Protein AF-A0A9D6CFL2-F1 (afdb_monomer)

Sequence (160 aa):
MKFTIYQASRQGGRKNNQDRVAYSYSREALLMVVADGMGGHMHGEIAAQIAVQTLTDQFQKMAKPRLDDPMAFLADTTTQAHYAINDYAVDQDLLEIPHTTCVAAVVQDNMAYWAHVGDSRLYLFSDGSLIARTEDHTAVAQLVREGIISEEDAGHHPER

Structure (mmCIF, N/CA/C/O backbone):
data_AF-A0A9D6CFL2-F1
#
_entry.id   AF-A0A9D6CFL2-F1
#
loop_
_atom_site.group_PDB
_atom_site.id
_atom_site.type_symbol
_atom_site.label_atom_id
_atom_site.label_alt_id
_atom_site.label_comp_id
_atom_site.label_asym_id
_atom_site.label_entity_id
_atom_site.label_seq_id
_atom_site.pdbx_PDB_ins_code
_atom_site.Cartn_x
_atom_site.Cartn_y
_atom_site.Cartn_z
_atom_site.occupancy
_atom_site.B_iso_or_equiv
_atom_site.auth_seq_id
_atom_site.auth_comp_id
_atom_site.auth_asym_id
_atom_site.auth_atom_id
_atom_site.pdbx_PDB_model_num
ATOM 1 N N . MET A 1 1 ? -10.877 -3.562 19.060 1.00 84.25 1 MET A N 1
ATOM 2 C CA . MET A 1 1 ? -11.306 -4.296 17.845 1.00 84.25 1 MET A CA 1
ATOM 3 C C . MET A 1 1 ? -10.941 -5.779 17.981 1.00 84.25 1 MET A C 1
ATOM 5 O O . MET A 1 1 ? -9.986 -6.063 18.693 1.00 84.25 1 MET A O 1
ATOM 9 N N . LYS A 1 2 ? -11.681 -6.720 17.372 1.00 89.50 2 LYS A N 1
ATOM 10 C CA . LYS A 1 2 ? -11.300 -8.148 17.300 1.00 89.50 2 LYS A CA 1
ATOM 11 C C . LYS A 1 2 ? -11.150 -8.541 15.834 1.00 89.50 2 LYS A C 1
ATOM 13 O O . LYS A 1 2 ? -12.077 -8.319 15.066 1.00 89.50 2 LYS A O 1
ATOM 18 N N . PHE A 1 3 ? -10.013 -9.116 15.470 1.00 93.00 3 PHE A N 1
ATOM 19 C CA . PHE A 1 3 ? -9.726 -9.562 14.110 1.00 93.00 3 PHE A CA 1
ATOM 20 C C . PHE A 1 3 ? -8.748 -10.738 14.136 1.00 93.00 3 PHE A C 1
ATOM 22 O O . PHE A 1 3 ? -8.103 -11.014 15.149 1.00 93.00 3 PHE A O 1
ATOM 29 N N . THR A 1 4 ? -8.622 -11.415 13.002 1.00 95.81 4 THR A N 1
ATOM 30 C CA . THR A 1 4 ? -7.569 -12.397 12.738 1.00 95.81 4 THR A CA 1
ATOM 31 C C . THR A 1 4 ? -6.933 -12.036 11.408 1.00 95.81 4 THR A C 1
ATOM 33 O O . THR A 1 4 ? -7.644 -11.720 10.458 1.00 95.81 4 THR A O 1
ATOM 36 N N . ILE A 1 5 ? -5.604 -12.046 11.357 1.00 95.69 5 ILE A N 1
ATOM 37 C CA . ILE A 1 5 ? -4.837 -11.686 10.165 1.00 95.69 5 ILE A CA 1
ATOM 38 C C . ILE A 1 5 ? -4.041 -12.904 9.729 1.00 95.69 5 ILE A C 1
ATOM 40 O O . ILE A 1 5 ? -3.413 -13.577 10.548 1.00 95.69 5 ILE A O 1
ATOM 44 N N . TYR A 1 6 ? -4.051 -13.145 8.426 1.00 96.12 6 TYR A N 1
ATOM 45 C CA . TYR A 1 6 ? -3.190 -14.105 7.763 1.00 96.12 6 TYR A CA 1
ATOM 46 C C . TYR A 1 6 ? -2.423 -13.361 6.678 1.00 96.12 6 TYR A C 1
ATOM 48 O O . TYR A 1 6 ? -3.012 -12.593 5.922 1.00 96.12 6 TYR A O 1
ATOM 56 N N . GLN A 1 7 ? -1.116 -13.591 6.603 1.00 95.44 7 GLN A N 1
ATOM 57 C CA . GLN A 1 7 ? -0.261 -13.007 5.577 1.00 95.44 7 GLN A CA 1
ATOM 58 C C . GLN A 1 7 ? 0.558 -14.100 4.899 1.00 95.44 7 GLN A C 1
ATOM 60 O O . GLN A 1 7 ? 1.028 -15.039 5.546 1.00 95.44 7 GLN A O 1
ATOM 65 N N . ALA A 1 8 ? 0.742 -13.967 3.592 1.00 95.00 8 ALA A N 1
ATOM 66 C CA . ALA A 1 8 ? 1.613 -14.822 2.810 1.00 95.00 8 ALA A CA 1
ATOM 67 C C . ALA A 1 8 ? 2.233 -13.994 1.687 1.00 95.00 8 ALA A C 1
ATOM 69 O O . ALA A 1 8 ? 1.548 -13.216 1.035 1.00 95.00 8 ALA A O 1
ATOM 70 N N . SER A 1 9 ? 3.522 -14.198 1.452 1.00 95.88 9 SER A N 1
ATOM 71 C CA . SER A 1 9 ? 4.228 -13.694 0.279 1.00 95.88 9 SER A CA 1
ATOM 72 C C . SER A 1 9 ? 5.194 -14.783 -0.170 1.00 95.88 9 SER A C 1
ATOM 74 O O . SER A 1 9 ? 5.824 -15.446 0.662 1.00 95.88 9 SER A O 1
ATOM 76 N N . ARG A 1 10 ? 5.241 -15.057 -1.474 1.00 94.62 10 ARG A N 1
ATOM 77 C CA . ARG A 1 10 ? 6.015 -16.162 -2.046 1.00 94.62 10 ARG A CA 1
ATOM 78 C C . ARG A 1 10 ? 6.679 -15.690 -3.329 1.00 94.62 10 ARG A C 1
ATOM 80 O O . ARG A 1 10 ? 6.005 -15.171 -4.201 1.00 94.62 10 ARG A O 1
ATOM 87 N N . GLN A 1 11 ? 7.964 -15.999 -3.487 1.00 92.56 11 GLN A N 1
ATOM 88 C CA . GLN A 1 11 ? 8.736 -15.679 -4.694 1.00 92.56 11 GLN A CA 1
ATOM 89 C C . GLN A 1 11 ? 8.167 -16.297 -5.986 1.00 92.56 11 GLN A C 1
ATOM 91 O O . GLN A 1 11 ? 8.360 -15.766 -7.080 1.00 92.56 11 GLN A O 1
ATOM 96 N N . GLY A 1 12 ? 7.511 -17.458 -5.882 1.00 92.31 12 GLY A N 1
ATOM 97 C CA . GLY A 1 12 ? 7.041 -18.202 -7.049 1.00 92.31 12 GLY A CA 1
ATOM 98 C C . GLY A 1 12 ? 8.196 -18.600 -7.977 1.00 92.31 12 GLY A C 1
ATOM 99 O O . GLY A 1 12 ? 9.241 -19.047 -7.514 1.00 92.31 12 GLY A O 1
ATOM 100 N N . GLY A 1 13 ? 8.000 -18.445 -9.289 1.00 89.81 13 GLY A N 1
ATOM 101 C CA . GLY A 1 13 ? 8.993 -18.776 -10.322 1.00 89.81 13 GLY A CA 1
ATOM 102 C C . GLY A 1 13 ? 9.951 -17.637 -10.701 1.00 89.81 13 GLY A C 1
ATOM 103 O O . GLY A 1 13 ? 10.680 -17.764 -11.684 1.00 89.81 13 GLY A O 1
ATOM 104 N N . ARG A 1 14 ? 9.929 -16.503 -9.988 1.00 89.56 14 ARG A N 1
ATOM 105 C CA . ARG A 1 14 ? 10.803 -15.349 -10.264 1.00 89.56 14 ARG A CA 1
ATOM 106 C C . ARG A 1 14 ? 12.181 -15.535 -9.623 1.00 89.56 14 ARG A C 1
ATOM 108 O O . ARG A 1 14 ? 12.368 -16.398 -8.772 1.00 89.56 14 ARG A O 1
ATO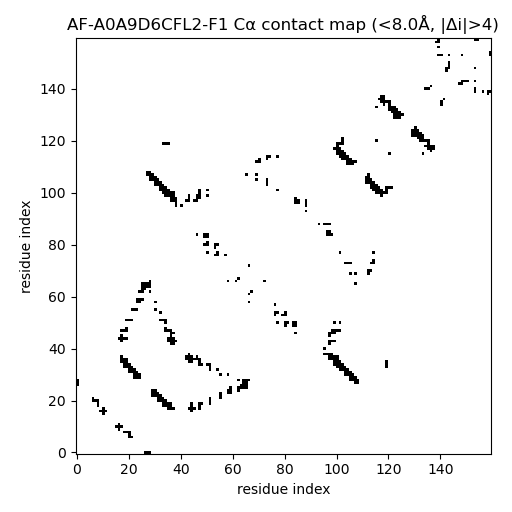M 115 N N . LYS A 1 15 ? 13.160 -14.712 -10.021 1.00 88.00 15 LYS A N 1
ATOM 116 C CA . LYS A 1 15 ? 14.514 -14.733 -9.432 1.00 88.00 15 LYS A CA 1
ATOM 117 C C . LYS A 1 15 ? 14.541 -14.212 -7.996 1.00 88.00 15 LYS A C 1
ATOM 119 O O . LYS A 1 15 ? 15.273 -14.768 -7.190 1.00 88.00 15 LYS A O 1
ATOM 124 N N . ASN A 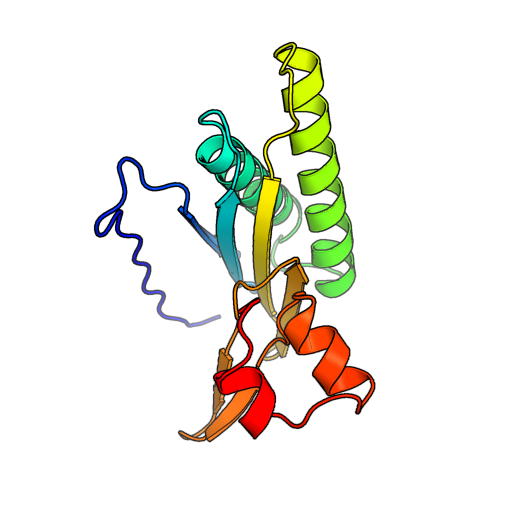1 16 ? 13.730 -13.195 -7.704 1.00 90.00 16 ASN A N 1
ATOM 125 C CA . ASN A 1 16 ? 13.599 -12.562 -6.396 1.00 90.00 16 ASN A CA 1
ATOM 126 C C . ASN A 1 16 ? 12.128 -12.243 -6.122 1.00 90.00 16 ASN A C 1
ATOM 128 O O . ASN A 1 16 ? 11.348 -12.084 -7.062 1.00 90.00 16 ASN A O 1
ATOM 132 N N . ASN A 1 17 ? 11.772 -12.146 -4.842 1.00 93.94 17 ASN A N 1
ATOM 133 C CA . ASN A 1 17 ? 10.456 -11.691 -4.407 1.00 93.94 17 ASN A CA 1
ATOM 134 C C . ASN A 1 17 ? 10.473 -10.176 -4.160 1.00 93.94 17 ASN A C 1
ATOM 136 O O . ASN A 1 17 ? 11.089 -9.711 -3.190 1.00 93.94 17 ASN A O 1
ATOM 140 N N . GLN A 1 18 ? 9.812 -9.426 -5.039 1.00 95.31 18 GLN A N 1
ATOM 141 C CA . GLN A 1 18 ? 9.715 -7.969 -4.946 1.00 95.31 18 GLN A CA 1
ATOM 142 C C . GLN A 1 18 ? 8.441 -7.505 -4.233 1.00 95.31 18 GLN A C 1
ATOM 144 O O . GLN A 1 18 ? 8.312 -6.322 -3.935 1.00 95.31 18 GLN A O 1
ATOM 149 N N . ASP A 1 19 ? 7.576 -8.440 -3.840 1.00 96.81 19 ASP A N 1
ATOM 150 C CA . ASP A 1 19 ? 6.374 -8.150 -3.076 1.00 96.81 19 ASP A CA 1
ATOM 151 C C . ASP A 1 19 ? 6.722 -7.865 -1.615 1.00 96.81 19 ASP A C 1
ATOM 153 O O . ASP A 1 19 ? 7.588 -8.510 -1.002 1.00 96.81 19 ASP A O 1
ATOM 157 N N . ARG A 1 20 ? 5.980 -6.946 -1.008 1.00 97.75 20 ARG A N 1
ATOM 158 C CA . ARG A 1 20 ? 5.958 -6.716 0.433 1.00 97.75 20 ARG A CA 1
ATOM 159 C C . ARG A 1 20 ? 4.523 -6.689 0.926 1.00 97.75 20 ARG A C 1
ATOM 161 O O . ARG A 1 20 ? 3.639 -6.104 0.313 1.00 97.75 20 ARG A O 1
ATOM 168 N N . VAL A 1 21 ? 4.306 -7.336 2.064 1.00 97.94 21 VAL A N 1
ATOM 169 C CA . VAL A 1 21 ? 3.034 -7.321 2.787 1.00 97.94 21 VAL A CA 1
ATOM 170 C C . VAL A 1 21 ? 3.314 -6.949 4.232 1.00 97.94 21 VAL A C 1
ATOM 172 O O . VAL A 1 21 ? 4.306 -7.402 4.806 1.00 97.94 21 VAL A O 1
ATOM 175 N N . ALA A 1 22 ? 2.450 -6.136 4.825 1.00 97.94 22 ALA A N 1
ATOM 176 C CA . ALA A 1 22 ? 2.525 -5.814 6.240 1.00 97.94 22 ALA A CA 1
ATOM 177 C C . ALA A 1 22 ? 1.160 -5.453 6.806 1.00 97.94 22 ALA A C 1
ATOM 179 O O . ALA A 1 22 ? 0.205 -5.147 6.092 1.00 97.94 22 ALA A O 1
ATOM 180 N N . TYR A 1 23 ? 1.100 -5.442 8.128 1.00 98.12 23 TYR A N 1
ATOM 181 C CA . TYR A 1 23 ? -0.007 -4.886 8.874 1.00 98.12 23 TYR A CA 1
ATOM 182 C C . TYR A 1 23 ? 0.527 -4.157 10.107 1.00 98.12 23 TYR A C 1
ATOM 184 O O . TYR A 1 23 ? 1.612 -4.451 10.610 1.00 98.12 23 TYR A O 1
ATOM 192 N N . SER A 1 24 ? -0.250 -3.209 10.609 1.00 98.06 24 SER A N 1
ATOM 193 C CA . SER A 1 24 ? 0.005 -2.508 11.865 1.00 98.06 24 SER A CA 1
ATOM 194 C C . SER A 1 24 ? -1.330 -2.246 12.540 1.00 98.06 24 SER A C 1
ATOM 196 O O . SER A 1 24 ? -2.335 -2.069 11.863 1.00 98.06 24 SER A O 1
ATOM 198 N N . TYR A 1 25 ? -1.389 -2.259 13.865 1.00 97.88 25 TYR A N 1
ATOM 199 C CA . TYR A 1 25 ? -2.655 -2.073 14.566 1.00 97.88 25 TYR A CA 1
ATOM 200 C C . TYR A 1 25 ? -2.473 -1.272 15.844 1.00 97.88 25 TYR A C 1
ATOM 202 O O . TYR A 1 25 ? -1.421 -1.276 16.483 1.00 97.88 25 TYR A O 1
ATOM 210 N N . SER A 1 26 ? -3.545 -0.593 16.212 1.00 97.25 26 SER A N 1
ATOM 211 C CA . SER A 1 26 ? -3.718 0.092 17.477 1.00 97.25 26 SER A CA 1
ATOM 212 C C . SER A 1 26 ? -4.876 -0.559 18.241 1.00 97.25 26 SER A C 1
ATOM 214 O O . SER A 1 26 ? -5.372 -1.630 17.881 1.00 97.25 26 SER A O 1
ATOM 216 N N . ARG A 1 27 ? -5.335 0.062 19.331 1.00 96.06 27 ARG A N 1
ATOM 217 C CA . ARG A 1 27 ? -6.469 -0.472 20.105 1.00 96.06 27 ARG A CA 1
ATOM 218 C C . ARG A 1 27 ? -7.765 -0.529 19.277 1.00 96.06 27 ARG A C 1
ATOM 220 O O . ARG A 1 27 ? -8.595 -1.429 19.475 1.00 96.06 27 ARG A O 1
ATOM 227 N N . GLU A 1 28 ? -7.944 0.438 18.381 1.00 97.38 28 GLU A N 1
ATOM 228 C CA . GLU A 1 28 ? -9.214 0.715 17.699 1.00 97.38 28 GLU A CA 1
ATOM 229 C C . GLU A 1 28 ? -9.101 0.796 16.171 1.00 97.38 28 GLU A C 1
ATOM 231 O O . GLU A 1 28 ? -10.129 0.911 15.511 1.00 97.38 28 GLU A O 1
ATOM 236 N N . ALA A 1 29 ? -7.901 0.657 15.603 1.00 98.12 29 ALA A N 1
ATOM 237 C CA . ALA A 1 29 ? -7.688 0.660 14.161 1.00 98.12 29 ALA A CA 1
ATOM 238 C C . ALA A 1 29 ? -6.705 -0.436 13.722 1.00 98.12 29 ALA A C 1
ATOM 240 O O . ALA A 1 29 ? -5.810 -0.835 14.471 1.00 98.12 29 ALA A O 1
ATOM 241 N N . LEU A 1 30 ? -6.865 -0.905 12.488 1.00 98.50 30 LEU A N 1
ATOM 242 C CA . LEU A 1 30 ? -5.987 -1.860 11.817 1.00 98.50 30 LEU A CA 1
ATOM 243 C C . LEU A 1 30 ? -5.614 -1.306 10.444 1.00 98.50 30 LEU A C 1
ATOM 245 O O . LEU A 1 30 ? -6.501 -0.996 9.665 1.00 98.50 30 LEU A O 1
ATOM 249 N N . LEU A 1 31 ? -4.325 -1.242 10.139 1.00 98.69 31 LEU A N 1
ATOM 250 C CA . LEU A 1 31 ? -3.775 -0.993 8.814 1.00 98.69 31 LEU A CA 1
ATOM 251 C C . LEU A 1 31 ? -3.275 -2.309 8.206 1.00 98.69 31 LEU A C 1
ATOM 253 O O . LEU A 1 31 ? -2.578 -3.076 8.870 1.00 98.69 31 LEU A O 1
ATOM 257 N N . MET A 1 32 ? -3.570 -2.533 6.931 1.00 98.62 32 MET A N 1
ATOM 258 C CA . MET A 1 32 ? -3.013 -3.603 6.101 1.00 98.62 32 MET A CA 1
ATOM 259 C C . MET A 1 32 ? -2.459 -2.997 4.816 1.00 98.62 32 MET A C 1
ATOM 261 O O . MET A 1 32 ? -3.088 -2.104 4.253 1.00 98.62 32 MET A O 1
ATOM 265 N N . VAL A 1 33 ? -1.303 -3.473 4.360 1.00 98.56 33 VAL A N 1
ATOM 266 C CA . VAL A 1 33 ? -0.619 -2.955 3.170 1.00 98.56 33 VAL A CA 1
ATOM 267 C C . VAL A 1 33 ? -0.063 -4.108 2.340 1.00 98.56 33 VAL A C 1
ATOM 269 O O . VAL A 1 33 ? 0.541 -5.037 2.881 1.00 98.56 33 VAL A O 1
ATOM 272 N N . VAL A 1 34 ? -0.245 -4.022 1.026 1.00 98.38 34 VAL A N 1
ATOM 273 C CA . VAL A 1 34 ? 0.386 -4.874 0.014 1.00 98.38 34 VAL A CA 1
ATOM 274 C C . VAL A 1 34 ? 1.049 -3.970 -1.015 1.00 98.38 34 VAL A C 1
ATOM 276 O O . VAL A 1 34 ? 0.449 -2.991 -1.454 1.00 98.38 34 VAL A O 1
ATOM 279 N N . ALA A 1 35 ? 2.277 -4.295 -1.394 1.00 98.06 35 ALA A N 1
ATOM 280 C CA . ALA A 1 35 ? 3.049 -3.568 -2.386 1.00 98.06 35 ALA A CA 1
ATOM 281 C C . ALA A 1 35 ? 3.768 -4.566 -3.303 1.00 98.06 35 ALA A C 1
ATOM 283 O O . ALA A 1 35 ? 4.453 -5.460 -2.808 1.00 98.06 35 ALA A O 1
ATOM 284 N N . ASP A 1 36 ? 3.592 -4.426 -4.615 1.00 96.50 36 ASP A N 1
ATOM 285 C CA . ASP A 1 36 ? 4.291 -5.213 -5.643 1.00 96.50 36 ASP A CA 1
ATOM 286 C C . ASP A 1 36 ? 5.350 -4.331 -6.307 1.00 96.50 36 ASP A C 1
ATOM 288 O O . ASP A 1 36 ? 5.019 -3.374 -7.015 1.00 96.50 36 ASP A O 1
ATOM 292 N N . GLY A 1 37 ? 6.613 -4.622 -6.006 1.00 94.75 37 GLY A N 1
ATOM 293 C CA . GLY A 1 37 ? 7.767 -3.875 -6.473 1.00 94.75 37 GLY A CA 1
ATOM 294 C C . GLY A 1 37 ? 8.143 -4.184 -7.920 1.00 94.75 37 GLY A C 1
ATOM 295 O O . GLY A 1 37 ? 8.323 -5.336 -8.297 1.00 94.75 37 GLY A O 1
ATOM 296 N N . MET A 1 38 ? 8.394 -3.143 -8.712 1.00 87.75 38 MET A N 1
ATOM 297 C CA . MET A 1 38 ? 8.763 -3.230 -10.126 1.00 87.75 38 MET A CA 1
ATOM 298 C C . MET A 1 38 ? 9.987 -2.354 -10.438 1.00 87.75 38 MET A C 1
ATOM 300 O O . MET A 1 38 ? 10.097 -1.216 -9.985 1.00 87.75 38 MET A O 1
ATOM 304 N N . GLY A 1 39 ? 10.919 -2.864 -11.246 1.00 67.69 39 GLY A N 1
ATOM 305 C CA . GLY A 1 39 ? 12.061 -2.086 -11.743 1.00 67.69 39 GLY A CA 1
ATOM 306 C C . GLY A 1 39 ? 13.035 -2.932 -12.563 1.00 67.69 39 GLY A C 1
ATOM 307 O O . GLY A 1 39 ? 13.407 -4.030 -12.142 1.00 67.69 39 GLY A O 1
ATOM 308 N N . GLY A 1 40 ? 13.461 -2.421 -13.725 1.00 61.16 40 GLY A N 1
ATOM 309 C CA . GLY A 1 40 ? 14.285 -3.142 -14.708 1.00 61.16 40 GLY A CA 1
ATOM 310 C C . GLY A 1 40 ? 15.667 -3.579 -14.201 1.00 61.16 40 GLY A C 1
ATOM 311 O O . GLY A 1 40 ? 16.239 -4.541 -14.717 1.00 61.16 40 GLY A O 1
ATOM 312 N N . HIS A 1 4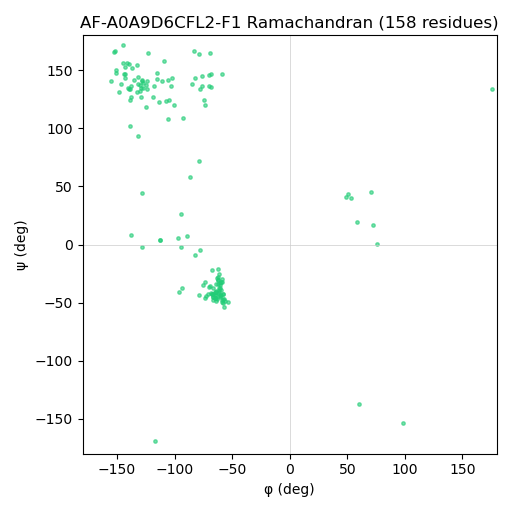1 ? 16.173 -2.936 -13.141 1.00 59.47 41 HIS A N 1
ATOM 313 C CA . HIS A 1 41 ? 17.517 -3.147 -12.594 1.00 59.47 41 HIS A CA 1
ATOM 314 C C . HIS A 1 41 ? 17.554 -3.417 -11.073 1.00 59.47 41 HIS A C 1
ATOM 316 O O . HIS A 1 41 ? 18.431 -2.911 -10.383 1.00 59.47 41 HIS A O 1
ATOM 322 N N . MET A 1 42 ? 16.659 -4.269 -10.547 1.00 66.69 42 MET A N 1
ATOM 323 C CA . MET A 1 42 ? 16.800 -4.895 -9.207 1.00 66.69 42 MET A CA 1
ATOM 324 C C . MET A 1 42 ? 16.626 -3.974 -7.981 1.00 66.69 42 MET A C 1
ATOM 326 O O . MET A 1 42 ? 17.416 -4.045 -7.047 1.00 66.69 42 MET A O 1
ATOM 330 N N . HIS A 1 43 ? 15.602 -3.116 -7.966 1.00 86.31 43 HIS A N 1
ATOM 331 C CA . HIS A 1 43 ? 15.287 -2.296 -6.779 1.00 86.31 43 HIS A CA 1
ATOM 332 C C . HIS A 1 43 ? 13.781 -2.198 -6.471 1.00 86.31 43 HIS A C 1
ATOM 334 O O . HIS A 1 43 ? 13.374 -1.455 -5.577 1.00 86.31 43 HIS A O 1
ATOM 340 N N . GLY A 1 44 ? 12.939 -2.969 -7.171 1.00 93.00 44 GLY A N 1
ATOM 341 C CA . GLY A 1 44 ? 11.492 -2.996 -6.926 1.00 93.00 44 GLY A CA 1
ATOM 342 C C . GLY A 1 44 ? 11.165 -3.432 -5.497 1.00 93.00 44 GLY A C 1
ATOM 343 O O . GLY A 1 44 ? 10.327 -2.835 -4.830 1.00 93.00 44 GLY A O 1
ATOM 344 N N . GLU A 1 45 ? 11.913 -4.401 -4.970 1.00 94.31 45 GLU A N 1
ATOM 345 C CA . GLU A 1 45 ? 11.784 -4.860 -3.592 1.00 94.31 45 GLU A CA 1
ATOM 346 C C . GLU A 1 45 ? 12.093 -3.769 -2.559 1.00 94.31 45 GLU A C 1
ATOM 348 O O . GLU A 1 45 ? 11.560 -3.815 -1.449 1.00 94.31 45 GLU A O 1
ATOM 353 N N . ILE A 1 46 ? 12.943 -2.798 -2.914 1.00 95.38 46 ILE A N 1
ATOM 354 C CA . ILE A 1 46 ? 13.270 -1.656 -2.062 1.00 95.38 46 ILE A CA 1
ATOM 355 C C . ILE A 1 46 ? 12.148 -0.626 -2.128 1.00 95.38 46 ILE A C 1
ATOM 357 O O . ILE A 1 46 ? 11.712 -0.163 -1.079 1.00 95.38 46 ILE A O 1
ATOM 361 N N . ALA A 1 47 ? 11.610 -0.331 -3.314 1.00 96.75 47 ALA A N 1
ATOM 362 C CA . ALA A 1 47 ? 10.441 0.541 -3.441 1.00 96.75 47 ALA A CA 1
ATOM 363 C C . ALA A 1 47 ? 9.236 -0.001 -2.653 1.00 96.75 47 ALA A C 1
ATOM 365 O O . ALA A 1 47 ? 8.637 0.729 -1.861 1.00 96.75 47 ALA A O 1
ATOM 366 N N . ALA A 1 48 ? 8.934 -1.296 -2.787 1.00 97.56 48 ALA A N 1
ATOM 367 C CA . ALA A 1 48 ? 7.878 -1.955 -2.020 1.00 97.56 48 ALA A CA 1
ATOM 368 C C . ALA A 1 48 ? 8.147 -1.906 -0.506 1.00 97.56 48 ALA A C 1
ATOM 370 O O . ALA A 1 48 ? 7.229 -1.686 0.289 1.00 97.56 48 ALA A O 1
ATOM 371 N N . GLN A 1 49 ? 9.411 -2.071 -0.093 1.00 97.81 49 GLN A N 1
ATOM 372 C CA . GLN A 1 49 ? 9.810 -1.986 1.312 1.00 97.81 49 GLN A CA 1
ATOM 373 C C . GLN A 1 49 ? 9.640 -0.573 1.873 1.00 97.81 49 GLN A C 1
ATOM 375 O O . GLN A 1 49 ? 9.109 -0.432 2.973 1.00 97.81 49 GLN A O 1
ATOM 380 N N . ILE A 1 50 ? 10.069 0.454 1.132 1.00 98.19 50 ILE A N 1
ATOM 381 C CA . ILE A 1 50 ? 9.908 1.861 1.512 1.00 98.19 50 ILE A CA 1
ATOM 382 C C . ILE A 1 50 ? 8.422 2.169 1.679 1.00 98.19 50 ILE A C 1
ATOM 384 O O . ILE A 1 50 ? 8.030 2.655 2.736 1.00 98.19 50 ILE A O 1
ATOM 388 N N . ALA A 1 51 ? 7.586 1.808 0.700 1.00 98.38 51 ALA A N 1
ATOM 389 C CA . ALA A 1 51 ? 6.151 2.066 0.763 1.00 98.38 51 ALA A CA 1
ATOM 390 C C . ALA A 1 51 ? 5.508 1.454 2.014 1.00 98.38 51 ALA A C 1
ATOM 392 O O . ALA A 1 51 ? 4.897 2.163 2.815 1.00 98.38 51 ALA A O 1
ATOM 393 N N . VAL A 1 52 ? 5.701 0.151 2.229 1.00 98.38 52 VAL A N 1
ATOM 394 C CA . VAL A 1 52 ? 5.168 -0.543 3.406 1.00 98.38 52 VAL A CA 1
ATOM 395 C C . VAL A 1 52 ? 5.654 0.100 4.707 1.00 98.38 52 VAL A C 1
ATOM 397 O O . VAL A 1 52 ? 4.836 0.370 5.588 1.00 98.38 52 VAL A O 1
ATOM 400 N N . GLN A 1 53 ? 6.955 0.387 4.815 1.00 98.56 53 GLN A N 1
ATOM 401 C CA . GLN A 1 53 ? 7.555 0.947 6.025 1.00 98.56 53 GLN A CA 1
ATOM 402 C C . GLN A 1 53 ? 7.003 2.342 6.340 1.00 98.56 53 GLN A C 1
ATOM 404 O O . GLN A 1 53 ? 6.613 2.606 7.480 1.00 98.56 53 GLN A O 1
ATOM 409 N N . THR A 1 54 ? 6.910 3.218 5.334 1.00 98.62 54 THR A N 1
ATOM 410 C CA . THR A 1 54 ? 6.367 4.573 5.485 1.00 98.62 54 THR A CA 1
ATOM 411 C C . THR A 1 54 ? 4.950 4.533 6.048 1.00 98.62 54 THR A C 1
ATOM 413 O O . THR A 1 54 ? 4.660 5.224 7.028 1.00 98.62 54 THR A O 1
ATOM 416 N N . LEU A 1 55 ? 4.075 3.693 5.485 1.00 98.69 55 LEU A N 1
ATOM 417 C CA . LEU A 1 55 ? 2.696 3.577 5.954 1.00 98.69 55 LEU A CA 1
ATOM 418 C C . LEU A 1 55 ? 2.628 3.013 7.381 1.00 98.69 55 LEU A C 1
ATOM 420 O O . LEU A 1 55 ? 1.916 3.564 8.226 1.00 98.69 55 LEU A O 1
ATOM 424 N N . THR A 1 56 ? 3.373 1.947 7.689 1.00 98.62 56 THR A N 1
ATOM 425 C CA . THR A 1 56 ? 3.323 1.332 9.025 1.00 98.62 56 THR A CA 1
ATOM 426 C C . THR A 1 56 ? 3.885 2.239 10.116 1.00 98.62 56 THR A C 1
ATOM 428 O O . THR A 1 56 ? 3.315 2.288 11.210 1.00 98.62 56 THR A O 1
ATOM 431 N N . ASP A 1 57 ? 4.948 2.992 9.828 1.00 98.56 57 ASP A N 1
ATOM 432 C CA . ASP A 1 57 ? 5.581 3.891 10.797 1.00 98.56 57 ASP A CA 1
ATOM 433 C C . ASP A 1 57 ? 4.710 5.106 11.098 1.00 98.56 57 ASP A C 1
ATOM 435 O O . ASP A 1 57 ? 4.559 5.496 12.260 1.00 98.56 57 ASP A O 1
ATOM 439 N N . GLN A 1 58 ? 4.103 5.702 10.068 1.00 98.62 58 GLN A N 1
ATOM 440 C CA . GLN A 1 58 ? 3.167 6.807 10.264 1.00 98.62 58 GLN A CA 1
ATOM 441 C C . GLN A 1 58 ? 1.925 6.340 11.025 1.00 98.62 58 GLN A C 1
ATOM 443 O O . GLN A 1 58 ? 1.492 7.009 11.966 1.00 98.62 58 GLN A O 1
ATOM 448 N N . PHE A 1 59 ? 1.411 5.146 10.716 1.00 98.75 59 PHE A N 1
ATOM 449 C CA . PHE A 1 59 ? 0.285 4.573 11.449 1.00 98.75 59 PHE A CA 1
ATOM 450 C C . PHE A 1 59 ? 0.591 4.414 12.941 1.00 98.75 59 PHE A C 1
ATOM 452 O O . PHE A 1 59 ? -0.192 4.854 13.779 1.00 98.75 59 PHE A O 1
ATOM 459 N N . GLN A 1 60 ? 1.747 3.846 13.302 1.00 98.19 60 GLN A N 1
ATOM 460 C CA . GLN A 1 60 ? 2.135 3.675 14.710 1.00 98.19 60 GLN A CA 1
ATOM 461 C C . GLN A 1 60 ? 2.295 5.005 15.458 1.00 98.19 60 GLN A C 1
ATOM 463 O O . GLN A 1 60 ? 2.074 5.070 16.673 1.00 98.19 60 GLN A O 1
ATOM 468 N N . LYS A 1 61 ? 2.686 6.074 14.758 1.00 98.06 61 LYS A N 1
ATOM 469 C CA . LYS A 1 61 ? 2.797 7.415 15.342 1.00 98.06 61 LYS A CA 1
ATOM 470 C C . LYS A 1 61 ? 1.423 8.033 15.596 1.00 98.06 61 LYS A C 1
ATOM 472 O O . LYS A 1 61 ? 1.227 8.583 16.681 1.00 98.06 61 LYS A O 1
ATOM 477 N N . MET A 1 62 ? 0.507 7.909 14.635 1.00 98.19 62 MET A N 1
ATOM 478 C CA . MET A 1 62 ? -0.766 8.639 14.600 1.00 98.19 62 MET A CA 1
ATOM 479 C C . MET A 1 62 ? -1.945 7.882 15.228 1.00 98.19 62 MET A C 1
ATOM 481 O O . MET A 1 62 ? -2.770 8.498 15.893 1.00 98.19 62 MET A O 1
ATOM 485 N N . ALA A 1 63 ? -2.037 6.559 15.068 1.00 97.69 63 ALA A N 1
ATOM 486 C CA . ALA A 1 63 ? -3.198 5.771 15.486 1.00 97.69 63 ALA A CA 1
ATOM 487 C C . ALA A 1 63 ? -3.208 5.481 17.002 1.00 97.69 63 ALA A C 1
ATOM 489 O O . ALA A 1 63 ? -2.971 4.355 17.446 1.00 97.69 63 ALA A O 1
ATOM 490 N N . LYS A 1 64 ? -3.478 6.495 17.833 1.00 96.88 64 LYS A N 1
ATOM 491 C CA . LYS A 1 64 ? -3.455 6.396 19.307 1.00 96.88 64 LYS A CA 1
ATOM 492 C C . LYS A 1 64 ? -4.721 6.998 19.947 1.00 96.88 64 LYS A C 1
ATOM 494 O O . LYS A 1 64 ? -4.720 8.182 20.259 1.00 96.88 64 LYS A O 1
ATOM 499 N N . PRO A 1 65 ? -5.783 6.210 20.225 1.00 96.31 65 PRO A N 1
ATOM 500 C CA . PRO A 1 65 ? -5.943 4.777 19.956 1.00 96.31 65 PRO A CA 1
ATOM 501 C C . PRO A 1 65 ? -6.388 4.461 18.524 1.00 96.31 65 PRO A C 1
ATOM 503 O O . PRO A 1 65 ? -6.417 3.286 18.167 1.00 96.31 65 PRO A O 1
ATOM 506 N N . ARG A 1 66 ? -6.759 5.471 17.737 1.00 97.75 66 ARG A N 1
ATOM 507 C CA . ARG A 1 66 ? -7.288 5.383 16.371 1.00 97.75 66 ARG A CA 1
ATOM 508 C C . ARG A 1 66 ? -6.782 6.579 15.556 1.00 97.75 66 ARG A C 1
ATOM 510 O O . ARG A 1 66 ? -6.152 7.460 16.135 1.00 97.75 66 ARG A O 1
ATOM 517 N N . LEU A 1 67 ? -7.016 6.592 14.249 1.00 98.44 67 LEU A N 1
ATOM 518 C CA . LEU A 1 67 ? -6.736 7.750 13.397 1.00 98.44 67 LEU A CA 1
ATOM 519 C C . LEU A 1 67 ? -7.884 8.760 13.494 1.00 98.44 67 LEU A C 1
ATOM 521 O O . LEU A 1 67 ? -9.050 8.363 13.550 1.00 98.44 67 LEU A O 1
ATOM 525 N N . ASP A 1 68 ? -7.554 10.050 13.469 1.00 97.88 68 ASP A N 1
ATOM 526 C CA . ASP A 1 68 ? -8.560 11.117 13.420 1.00 97.88 68 ASP A CA 1
ATOM 527 C C . ASP A 1 68 ? -9.302 11.116 12.077 1.00 97.88 68 ASP A C 1
ATOM 529 O O . ASP A 1 68 ? -10.528 11.201 12.046 1.00 97.88 68 ASP A O 1
ATOM 533 N N . ASP A 1 69 ? -8.557 10.941 10.982 1.00 98.19 69 ASP A N 1
ATOM 534 C CA . ASP A 1 69 ? -9.081 10.823 9.623 1.00 98.19 69 ASP A CA 1
ATOM 535 C C . ASP A 1 69 ? -8.326 9.718 8.854 1.00 98.19 69 ASP A C 1
ATOM 537 O O . ASP A 1 69 ? -7.194 9.927 8.403 1.00 98.19 69 ASP A O 1
ATOM 541 N N . PRO A 1 70 ? -8.924 8.519 8.710 1.00 98.44 70 PRO A N 1
ATOM 542 C CA . PRO A 1 70 ? -8.334 7.424 7.945 1.00 98.44 70 PRO A CA 1
ATOM 543 C C . PRO A 1 70 ? -8.101 7.734 6.460 1.00 98.44 70 PRO A C 1
ATOM 545 O O . PRO A 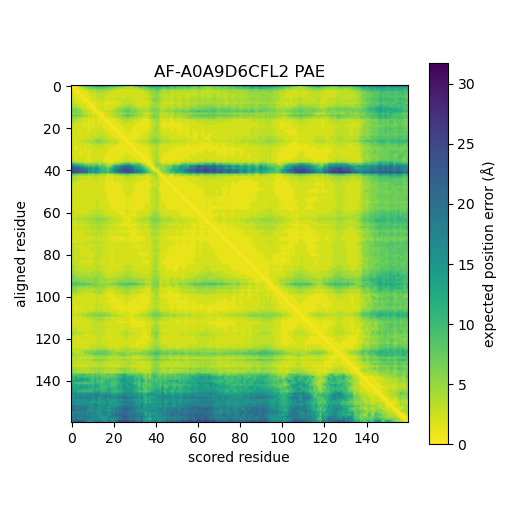1 70 ? -7.134 7.229 5.892 1.00 98.44 70 PRO A O 1
ATOM 548 N N . MET A 1 71 ? -8.956 8.543 5.824 1.00 98.12 71 MET A N 1
ATOM 549 C CA . MET A 1 71 ? -8.830 8.873 4.400 1.00 98.12 71 MET A CA 1
ATOM 550 C C . MET A 1 71 ? -7.673 9.840 4.167 1.00 98.12 71 MET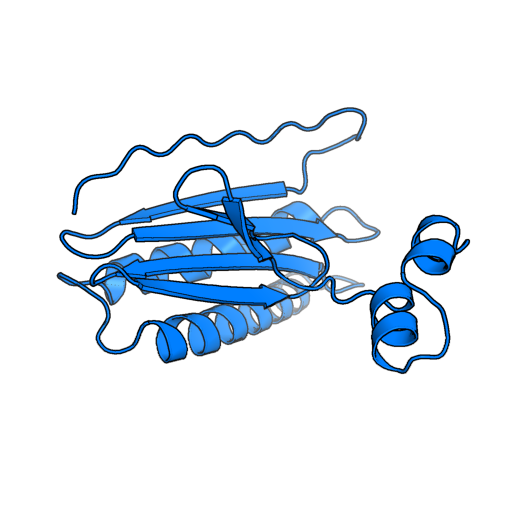 A C 1
ATOM 552 O O . MET A 1 71 ? -6.851 9.598 3.283 1.00 98.12 71 MET A O 1
ATOM 556 N N . ALA A 1 72 ? -7.575 10.890 4.988 1.00 98.31 72 ALA A N 1
ATOM 557 C CA . ALA A 1 72 ? -6.443 11.813 4.942 1.00 98.31 72 ALA A CA 1
ATOM 558 C C . ALA A 1 72 ? -5.129 11.080 5.239 1.00 98.31 72 ALA A C 1
ATOM 560 O O . ALA A 1 72 ? -4.168 11.212 4.487 1.00 98.31 72 ALA A O 1
ATOM 561 N N . PHE A 1 73 ? -5.115 10.211 6.258 1.00 98.69 73 PHE A N 1
ATOM 562 C CA . PHE A 1 73 ? -3.960 9.365 6.558 1.00 98.69 73 PHE A CA 1
ATOM 563 C C . PHE A 1 73 ? -3.508 8.550 5.338 1.00 98.69 73 PHE A C 1
ATOM 565 O O . PHE A 1 73 ? -2.324 8.552 5.003 1.00 98.69 73 PHE A O 1
ATOM 572 N N . LEU A 1 74 ? -4.429 7.860 4.657 1.00 98.62 74 LEU A N 1
ATOM 573 C CA . LEU A 1 74 ? -4.103 7.044 3.486 1.00 98.62 74 LEU A CA 1
ATOM 574 C C . LEU A 1 74 ? -3.562 7.891 2.325 1.00 98.62 74 LEU A C 1
ATOM 576 O O . LEU A 1 74 ? -2.560 7.511 1.718 1.00 98.62 74 LEU A O 1
ATOM 580 N N . ALA A 1 75 ? -4.177 9.041 2.035 1.00 98.06 75 ALA A N 1
ATOM 581 C CA . ALA A 1 75 ? -3.732 9.941 0.970 1.00 98.06 75 ALA A CA 1
ATOM 582 C C . ALA A 1 75 ? -2.336 10.527 1.252 1.00 98.06 75 ALA A C 1
ATOM 584 O O . ALA A 1 75 ? -1.438 10.455 0.403 1.00 98.06 75 ALA A O 1
ATOM 585 N N . ASP A 1 76 ? -2.130 11.039 2.465 1.00 98.19 76 ASP A N 1
ATOM 586 C CA . ASP A 1 76 ? -0.880 11.676 2.873 1.00 98.19 76 ASP A CA 1
ATOM 587 C C . ASP A 1 76 ? 0.266 10.667 2.918 1.00 98.19 76 ASP A C 1
ATOM 589 O O . ASP A 1 76 ? 1.352 10.931 2.406 1.00 98.19 76 ASP A O 1
ATOM 593 N N . THR A 1 77 ? 0.040 9.488 3.501 1.00 98.25 77 THR A N 1
ATOM 594 C CA . THR A 1 77 ? 1.098 8.477 3.644 1.00 98.25 77 THR A CA 1
ATOM 595 C C . THR A 1 77 ? 1.445 7.786 2.333 1.00 98.25 77 THR A C 1
ATOM 597 O O . THR A 1 77 ? 2.616 7.484 2.113 1.00 98.25 77 THR A O 1
ATOM 600 N N . THR A 1 78 ? 0.481 7.610 1.423 1.00 97.94 78 THR A N 1
ATOM 601 C CA . THR A 1 78 ? 0.761 7.132 0.058 1.00 97.94 78 THR A CA 1
ATOM 602 C C . THR A 1 78 ? 1.617 8.145 -0.705 1.00 97.94 78 THR A C 1
ATOM 604 O O . THR A 1 78 ? 2.582 7.772 -1.371 1.00 97.94 78 THR A O 1
ATOM 607 N N . THR A 1 79 ? 1.325 9.438 -0.552 1.00 98.00 79 THR A N 1
ATOM 608 C CA . THR A 1 79 ? 2.117 10.518 -1.158 1.00 98.00 79 THR A CA 1
ATOM 609 C C . THR A 1 79 ? 3.521 10.599 -0.549 1.00 98.00 79 THR A C 1
ATOM 611 O O . THR A 1 79 ? 4.510 10.704 -1.271 1.00 98.00 79 THR A O 1
ATOM 614 N N . GLN A 1 80 ? 3.641 10.477 0.776 1.00 98.31 80 GLN A N 1
ATOM 615 C CA . GLN A 1 80 ? 4.938 10.419 1.460 1.00 98.31 80 GLN A CA 1
ATOM 616 C C . GLN A 1 80 ? 5.766 9.208 1.021 1.00 98.31 80 GLN A C 1
ATOM 618 O O . GLN A 1 80 ? 6.967 9.344 0.811 1.00 98.31 80 GLN A O 1
ATOM 623 N N . ALA A 1 81 ? 5.138 8.041 0.852 1.00 98.25 81 ALA A N 1
ATOM 624 C CA . ALA A 1 81 ? 5.802 6.849 0.335 1.00 98.25 81 ALA A CA 1
ATOM 625 C C . ALA A 1 81 ? 6.340 7.084 -1.082 1.00 98.25 81 ALA A C 1
ATOM 627 O O . ALA A 1 81 ? 7.485 6.740 -1.363 1.00 98.25 81 ALA A O 1
ATOM 628 N N . HIS A 1 82 ? 5.552 7.723 -1.954 1.00 97.44 82 HIS A N 1
ATOM 629 C CA . HIS A 1 82 ? 6.009 8.102 -3.289 1.00 97.44 82 HIS A CA 1
ATOM 630 C C . HIS A 1 82 ? 7.251 9.001 -3.227 1.00 97.44 82 HIS A C 1
ATOM 632 O O . HIS A 1 82 ? 8.250 8.696 -3.875 1.00 97.44 82 HIS A O 1
ATOM 638 N N . TYR A 1 83 ? 7.235 10.071 -2.428 1.00 98.12 83 TYR A N 1
ATOM 639 C CA . TYR A 1 83 ? 8.407 10.943 -2.301 1.00 98.12 83 TYR A CA 1
ATOM 640 C C . TYR A 1 83 ? 9.620 10.215 -1.719 1.00 98.12 83 TYR A C 1
ATOM 642 O O . TYR A 1 83 ? 10.698 10.324 -2.286 1.00 98.12 83 TYR A O 1
ATOM 650 N N . ALA A 1 84 ? 9.440 9.376 -0.698 1.00 98.12 84 ALA A N 1
ATOM 651 C CA . ALA A 1 84 ? 10.535 8.606 -0.110 1.00 98.12 84 ALA A CA 1
ATOM 652 C C . ALA A 1 84 ? 11.210 7.647 -1.111 1.00 98.12 84 ALA A C 1
ATOM 654 O O . ALA A 1 84 ? 12.421 7.445 -1.054 1.00 98.12 84 ALA A O 1
ATOM 655 N N . ILE A 1 85 ? 10.448 7.065 -2.043 1.00 96.81 85 ILE A N 1
ATOM 656 C CA . ILE A 1 85 ? 10.994 6.230 -3.125 1.00 96.81 85 ILE A CA 1
ATOM 657 C C . ILE A 1 85 ? 11.816 7.075 -4.112 1.00 96.81 85 ILE A C 1
ATOM 659 O O . ILE A 1 85 ? 12.895 6.650 -4.526 1.00 96.81 85 ILE A O 1
ATOM 663 N N . ASN A 1 86 ? 11.324 8.262 -4.482 1.00 96.06 86 ASN A N 1
ATOM 664 C CA . ASN A 1 86 ? 12.057 9.177 -5.362 1.00 96.06 86 ASN A CA 1
ATOM 665 C C . ASN A 1 86 ? 13.349 9.674 -4.698 1.00 96.06 86 ASN A C 1
ATOM 667 O O . ASN A 1 86 ? 14.404 9.632 -5.326 1.00 96.06 86 ASN A O 1
ATOM 671 N N . ASP A 1 87 ? 13.278 10.084 -3.430 1.00 97.06 87 ASP A N 1
ATOM 672 C CA . ASP A 1 87 ? 14.433 10.536 -2.651 1.00 97.06 87 ASP A CA 1
ATOM 673 C C . ASP A 1 87 ? 15.486 9.427 -2.555 1.00 97.06 87 ASP A C 1
ATOM 675 O O . ASP A 1 87 ? 16.660 9.667 -2.815 1.00 97.06 87 ASP A O 1
ATOM 679 N N . TYR A 1 88 ? 15.064 8.181 -2.301 1.00 95.38 88 TYR A N 1
ATOM 680 C CA . TYR A 1 88 ? 15.964 7.026 -2.312 1.00 95.38 88 TYR A CA 1
ATOM 681 C C . TYR A 1 88 ? 16.684 6.852 -3.656 1.00 95.38 88 TYR A C 1
ATOM 683 O O . TYR A 1 88 ? 17.884 6.582 -3.678 1.00 95.38 88 TYR A O 1
ATOM 691 N N . ALA A 1 89 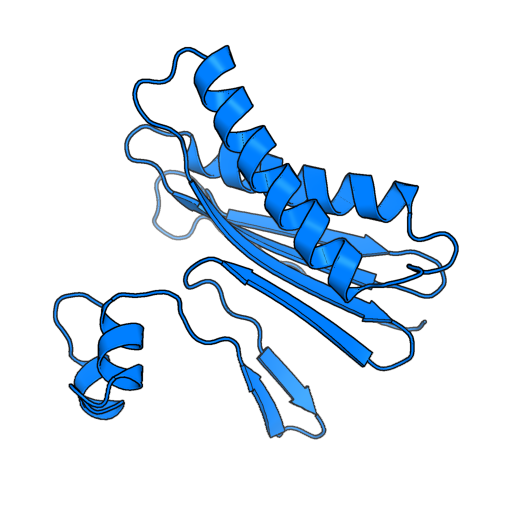? 15.980 7.010 -4.779 1.00 93.19 89 ALA A N 1
ATOM 692 C CA . ALA A 1 89 ? 16.591 6.881 -6.100 1.00 93.19 89 ALA A CA 1
ATOM 693 C C . ALA A 1 89 ? 17.650 7.960 -6.359 1.00 93.19 89 ALA A C 1
ATOM 695 O O . ALA A 1 89 ? 18.708 7.654 -6.909 1.00 93.19 89 ALA A O 1
ATOM 696 N N . VAL A 1 90 ? 17.382 9.195 -5.925 1.00 94.75 90 VAL A N 1
ATOM 697 C CA . VAL A 1 90 ? 18.327 10.316 -6.013 1.00 94.75 90 VAL A CA 1
ATOM 698 C C . VAL A 1 90 ? 19.533 10.083 -5.101 1.00 94.75 90 VAL A C 1
ATOM 700 O O . VAL A 1 90 ? 20.670 10.204 -5.550 1.00 94.75 90 VAL A O 1
ATOM 703 N N . ASP A 1 91 ? 19.304 9.689 -3.848 1.00 95.69 91 ASP A N 1
ATOM 704 C CA . ASP A 1 91 ? 20.357 9.449 -2.854 1.00 95.69 91 ASP A CA 1
ATOM 705 C C . ASP A 1 91 ? 21.295 8.297 -3.244 1.00 95.69 91 ASP A C 1
ATOM 707 O O . ASP A 1 91 ? 22.456 8.272 -2.834 1.00 95.69 91 ASP A O 1
ATOM 711 N N . GLN A 1 92 ? 20.791 7.319 -4.000 1.00 93.50 92 GLN A N 1
ATOM 712 C CA . GLN A 1 92 ? 21.562 6.169 -4.481 1.00 93.50 92 GLN A CA 1
ATOM 713 C C . GLN A 1 92 ? 22.094 6.334 -5.915 1.00 93.50 92 GLN A C 1
ATOM 715 O O . GLN A 1 92 ? 22.676 5.384 -6.437 1.00 93.50 92 GLN A O 1
ATOM 720 N N . ASP A 1 93 ? 21.917 7.506 -6.541 1.00 92.56 93 ASP A N 1
ATOM 721 C CA . ASP A 1 93 ? 22.342 7.796 -7.922 1.00 92.56 93 ASP A CA 1
ATOM 722 C C . ASP A 1 93 ? 21.860 6.726 -8.927 1.00 92.56 93 ASP A C 1
ATOM 724 O O . ASP A 1 93 ? 22.605 6.224 -9.774 1.00 92.56 93 ASP A O 1
ATOM 728 N N . LEU A 1 94 ? 20.596 6.304 -8.788 1.00 89.88 94 LEU A N 1
ATOM 729 C CA . LEU A 1 94 ? 20.020 5.277 -9.653 1.00 89.88 94 LEU A CA 1
ATOM 730 C C . LEU A 1 94 ? 19.684 5.856 -11.030 1.00 89.88 94 LEU A C 1
ATOM 732 O O . LEU A 1 94 ? 19.068 6.912 -11.149 1.00 89.88 94 LEU A O 1
ATOM 736 N N . LEU A 1 95 ? 20.016 5.103 -12.083 1.00 86.44 95 LEU A N 1
ATOM 737 C CA . LEU A 1 95 ? 19.668 5.455 -13.467 1.00 86.44 95 LEU A CA 1
ATOM 738 C C . LEU A 1 95 ? 18.151 5.508 -13.703 1.00 86.44 95 LEU A C 1
ATOM 740 O O . LEU A 1 95 ? 17.683 6.263 -14.551 1.00 86.44 95 LEU A O 1
ATOM 744 N N . GLU A 1 96 ? 17.396 4.692 -12.967 1.00 88.69 96 GLU A N 1
ATOM 745 C CA . GLU A 1 96 ? 15.939 4.617 -13.024 1.00 88.69 96 GLU A CA 1
ATOM 746 C C . GLU A 1 96 ? 15.370 4.574 -11.607 1.00 88.69 96 GLU A C 1
ATOM 748 O O . GLU A 1 96 ? 15.914 3.908 -10.721 1.00 88.69 96 GLU A O 1
ATOM 753 N N . ILE A 1 97 ? 14.242 5.253 -11.406 1.00 90.56 97 ILE A N 1
ATOM 754 C CA . ILE A 1 97 ? 13.527 5.246 -10.132 1.00 90.56 97 ILE A CA 1
ATOM 755 C C . ILE A 1 97 ? 12.821 3.889 -9.997 1.00 90.56 97 ILE A C 1
ATOM 757 O O . ILE A 1 97 ? 12.056 3.514 -10.887 1.00 90.56 97 ILE A O 1
ATOM 761 N N . PRO A 1 98 ? 13.050 3.116 -8.922 1.00 93.62 98 PRO A N 1
ATOM 762 C CA . PRO A 1 98 ? 12.280 1.908 -8.692 1.00 93.62 98 PRO A CA 1
ATOM 763 C C . PRO A 1 98 ? 10.836 2.270 -8.352 1.00 93.62 98 PRO A C 1
ATOM 765 O O . PRO A 1 98 ? 10.564 3.269 -7.692 1.00 93.62 98 PRO A O 1
ATOM 768 N N . HIS A 1 99 ? 9.897 1.432 -8.768 1.00 93.31 99 HIS A N 1
ATOM 769 C CA . HIS A 1 99 ? 8.478 1.667 -8.554 1.00 93.31 99 HIS A CA 1
ATOM 770 C C . HIS A 1 99 ? 7.851 0.505 -7.794 1.00 93.31 99 HIS A C 1
ATOM 772 O O . HIS A 1 99 ? 8.424 -0.572 -7.654 1.00 93.31 99 HIS A O 1
ATOM 778 N N . THR A 1 100 ? 6.657 0.730 -7.267 1.00 96.50 100 THR A N 1
ATOM 779 C CA . THR A 1 100 ? 5.852 -0.312 -6.641 1.00 96.50 100 THR A CA 1
ATOM 780 C C . THR A 1 100 ? 4.386 0.043 -6.804 1.00 96.50 100 THR A C 1
ATOM 782 O O . THR A 1 100 ? 4.022 1.222 -6.779 1.00 96.50 100 THR A O 1
ATOM 785 N N . THR A 1 101 ? 3.534 -0.966 -6.936 1.00 97.19 101 THR A N 1
ATOM 786 C CA . THR A 1 101 ? 2.113 -0.799 -6.625 1.00 97.19 101 THR A CA 1
ATOM 787 C C . THR A 1 101 ? 1.942 -0.619 -5.116 1.00 97.19 101 THR A C 1
ATOM 789 O O . THR A 1 101 ? 2.851 -0.913 -4.331 1.00 97.19 101 THR A O 1
ATOM 792 N N . CYS A 1 102 ? 0.777 -0.148 -4.689 1.00 98.00 102 CYS A N 1
ATOM 793 C CA . CYS A 1 102 ? 0.410 -0.096 -3.281 1.00 98.00 102 CYS A CA 1
ATOM 794 C C . CYS A 1 102 ? -1.099 -0.272 -3.144 1.00 98.00 102 CYS A C 1
ATOM 796 O O . CYS A 1 102 ? -1.863 0.414 -3.814 1.00 98.00 102 CYS A O 1
ATOM 798 N N . VAL A 1 103 ? -1.532 -1.164 -2.262 1.00 98.44 103 VAL A N 1
ATOM 799 C CA . VAL A 1 103 ? -2.905 -1.256 -1.766 1.00 98.44 103 VAL A CA 1
ATOM 800 C C . VAL A 1 103 ? -2.826 -1.182 -0.255 1.00 98.44 103 VAL A C 1
ATOM 802 O O . VAL A 1 103 ? -2.223 -2.050 0.378 1.00 98.44 103 VAL A O 1
ATOM 805 N N . ALA A 1 104 ? -3.448 -0.164 0.324 1.00 98.56 104 ALA A N 1
ATOM 806 C CA . ALA A 1 104 ? -3.498 0.038 1.760 1.00 98.56 104 ALA A CA 1
ATOM 807 C C . ALA A 1 104 ? -4.945 0.148 2.228 1.00 98.56 104 ALA A C 1
ATOM 809 O O . ALA A 1 104 ? -5.752 0.831 1.600 1.00 98.56 104 ALA A O 1
ATOM 810 N N . ALA A 1 105 ? -5.266 -0.507 3.341 1.00 98.56 105 ALA A N 1
ATOM 811 C CA . ALA A 1 105 ? -6.593 -0.482 3.934 1.00 98.56 105 ALA A CA 1
ATOM 812 C C . ALA A 1 105 ? -6.526 -0.229 5.437 1.00 98.56 105 ALA A C 1
ATOM 814 O O . ALA A 1 105 ? -5.797 -0.917 6.153 1.00 98.56 105 ALA A O 1
ATOM 815 N N . VAL A 1 106 ? -7.328 0.721 5.913 1.00 98.69 106 VAL A N 1
ATOM 816 C CA . VAL A 1 106 ? -7.581 0.960 7.331 1.00 98.69 106 VAL A CA 1
ATOM 817 C C . VAL A 1 106 ? -8.966 0.436 7.686 1.00 98.69 106 VAL A C 1
ATOM 819 O O . VAL A 1 106 ? -9.964 0.863 7.113 1.00 98.69 106 VAL A O 1
ATOM 822 N N . VAL A 1 107 ? -9.040 -0.448 8.675 1.00 98.31 107 VAL A N 1
ATOM 823 C CA . VAL A 1 107 ? -10.289 -0.836 9.329 1.00 98.31 107 VAL A CA 1
ATOM 824 C C . VAL A 1 107 ? -10.387 -0.074 10.644 1.00 98.31 107 VAL A C 1
ATOM 826 O O . VAL A 1 107 ? -9.516 -0.213 11.503 1.00 98.31 107 VAL A O 1
ATOM 829 N N . GLN A 1 108 ? -11.433 0.733 10.801 1.00 98.06 108 GLN A N 1
ATOM 830 C CA . GLN A 1 108 ? -11.696 1.554 11.985 1.00 98.06 108 GLN A CA 1
ATOM 831 C C . GLN A 1 108 ? -13.200 1.834 12.086 1.00 98.06 108 GLN A C 1
ATOM 833 O O . GLN A 1 108 ? -13.846 2.056 11.069 1.00 98.06 108 GLN A O 1
ATOM 838 N N . ASP A 1 109 ? -13.764 1.823 13.298 1.00 95.38 109 ASP A N 1
ATOM 839 C CA . ASP A 1 109 ? -15.178 2.167 13.543 1.00 95.38 109 ASP A CA 1
ATOM 840 C C . ASP A 1 109 ? -16.176 1.369 12.670 1.00 95.38 109 ASP A C 1
ATOM 842 O O . ASP A 1 109 ? -17.162 1.902 12.171 1.00 95.38 109 ASP A O 1
ATOM 846 N N . ASN A 1 110 ? -15.910 0.069 12.476 1.00 92.38 110 ASN A N 1
ATOM 847 C CA . ASN A 1 110 ? -16.657 -0.836 11.583 1.00 92.38 110 ASN A CA 1
ATOM 848 C C . ASN A 1 110 ? -16.695 -0.405 10.103 1.00 92.38 110 ASN A C 1
ATOM 850 O O . ASN A 1 110 ? -17.522 -0.896 9.337 1.00 92.38 110 ASN A O 1
ATOM 854 N N . MET A 1 111 ? -15.781 0.465 9.684 1.00 95.69 111 MET A N 1
ATOM 855 C CA . MET A 1 111 ? -15.610 0.880 8.298 1.00 95.69 111 MET A CA 1
ATOM 856 C C . MET A 1 111 ? -14.247 0.440 7.770 1.00 95.69 111 MET A C 1
ATOM 858 O O . MET A 1 111 ? -13.270 0.368 8.517 1.00 95.69 111 MET A O 1
ATOM 862 N N . ALA A 1 112 ? -14.199 0.144 6.473 1.00 97.00 112 ALA A N 1
ATOM 863 C CA . ALA A 1 112 ? -12.967 -0.072 5.731 1.00 97.00 112 ALA A CA 1
ATOM 864 C C . ALA A 1 112 ? -12.729 1.134 4.816 1.00 97.00 112 ALA A C 1
ATOM 866 O O . ALA A 1 112 ? -13.576 1.464 3.989 1.00 97.00 112 ALA A O 1
ATOM 867 N N . TYR A 1 113 ? -11.575 1.766 4.973 1.00 98.31 113 TYR A N 1
ATOM 868 C CA . TYR A 1 113 ? -11.066 2.850 4.139 1.00 98.31 113 TYR A CA 1
ATOM 869 C C . TYR A 1 113 ? -9.876 2.307 3.365 1.00 98.31 113 TYR A C 1
ATOM 871 O O . TYR A 1 113 ? -9.090 1.553 3.937 1.00 98.31 113 TYR A O 1
ATOM 879 N N . TRP A 1 114 ? -9.713 2.660 2.096 1.00 98.44 114 TRP A N 1
ATOM 880 C CA . TRP A 1 114 ? -8.570 2.185 1.323 1.00 98.44 114 TRP A CA 1
ATOM 881 C C . TRP A 1 114 ? -8.071 3.222 0.327 1.00 98.44 114 TRP A C 1
ATOM 883 O O . TRP A 1 114 ? -8.806 4.105 -0.107 1.00 98.44 114 TRP A O 1
ATOM 893 N N . ALA A 1 115 ? -6.802 3.074 -0.028 1.00 97.81 115 ALA A N 1
ATOM 894 C CA . ALA A 1 115 ? -6.170 3.739 -1.151 1.00 97.81 115 ALA A CA 1
ATOM 895 C C . ALA A 1 115 ? -5.399 2.691 -1.952 1.00 97.81 115 ALA A C 1
ATOM 897 O O . ALA A 1 115 ? -4.841 1.747 -1.381 1.00 97.81 115 ALA A O 1
ATOM 898 N N . HIS A 1 116 ? -5.375 2.846 -3.273 1.00 97.12 116 HIS A N 1
ATOM 899 C CA . HIS A 1 116 ? -4.616 1.961 -4.141 1.00 97.12 116 HIS A CA 1
ATOM 900 C C . HIS A 1 116 ? -3.981 2.702 -5.316 1.00 97.12 116 HIS A C 1
ATOM 902 O O . HIS A 1 116 ? -4.520 3.676 -5.837 1.00 97.12 116 HIS A O 1
ATOM 908 N N . VAL A 1 117 ? -2.813 2.217 -5.724 1.00 96.50 117 VAL A N 1
ATOM 909 C CA . VAL A 1 117 ? -2.046 2.677 -6.878 1.00 96.50 117 VAL A CA 1
ATOM 910 C C . VAL A 1 117 ? -1.491 1.448 -7.590 1.00 96.50 117 VAL A C 1
ATOM 912 O O . VAL A 1 117 ? -0.784 0.646 -6.980 1.00 96.50 117 VAL A O 1
ATOM 915 N N . GLY A 1 118 ? -1.791 1.317 -8.880 1.00 94.69 118 GLY A N 1
ATOM 916 C CA . GLY A 1 118 ? -1.368 0.187 -9.703 1.00 94.69 118 GLY A CA 1
ATOM 917 C C . GLY A 1 118 ? -2.468 -0.859 -9.847 1.00 94.69 118 GLY A C 1
ATOM 918 O O . GLY A 1 118 ? -3.656 -0.548 -9.785 1.00 94.69 118 GLY A O 1
ATOM 919 N N . ASP A 1 119 ? -2.064 -2.097 -10.073 1.00 93.88 119 ASP A N 1
ATOM 920 C CA . ASP A 1 119 ? -2.921 -3.240 -10.393 1.00 93.88 119 ASP A CA 1
ATOM 921 C C . ASP A 1 119 ? -2.960 -4.307 -9.286 1.00 93.88 119 ASP A C 1
ATOM 923 O O . ASP A 1 119 ? -3.655 -5.316 -9.415 1.00 93.88 119 ASP A O 1
ATOM 927 N N . SER A 1 120 ? -2.302 -4.056 -8.147 1.00 96.12 120 SER A N 1
ATOM 928 C CA . SER A 1 120 ? -2.607 -4.756 -6.895 1.00 96.12 120 SER A CA 1
ATOM 929 C C . SER A 1 120 ? -4.067 -4.524 -6.499 1.00 96.12 120 SER A C 1
ATOM 931 O O . SER A 1 120 ? -4.634 -3.451 -6.721 1.00 96.12 120 SER A O 1
ATOM 933 N N . ARG A 1 121 ? -4.695 -5.529 -5.870 1.00 96.81 121 ARG A N 1
ATOM 934 C CA . ARG A 1 121 ? -6.145 -5.517 -5.625 1.00 96.81 121 ARG A CA 1
ATOM 935 C C . ARG A 1 121 ? -6.539 -5.690 -4.165 1.00 96.81 121 ARG A C 1
ATOM 937 O O . ARG A 1 121 ? -6.008 -6.550 -3.465 1.00 96.81 121 ARG A O 1
ATOM 944 N N . LEU A 1 122 ? -7.562 -4.942 -3.756 1.00 97.81 122 LEU A N 1
ATOM 945 C CA . LEU A 1 122 ? -8.339 -5.189 -2.543 1.00 97.81 122 LEU A CA 1
ATOM 946 C C . LEU A 1 122 ? -9.670 -5.842 -2.906 1.00 97.81 122 LEU A C 1
ATOM 948 O O . LEU A 1 122 ? -10.295 -5.467 -3.897 1.00 97.81 122 LEU A O 1
ATOM 952 N N . TYR A 1 123 ? -10.122 -6.769 -2.063 1.00 97.56 123 TYR A N 1
ATOM 953 C CA . TYR A 1 123 ? -11.458 -7.354 -2.127 1.00 97.56 123 TYR A CA 1
ATOM 954 C C . TYR A 1 123 ? -12.108 -7.287 -0.744 1.00 97.56 123 TYR A C 1
ATOM 956 O O . TYR A 1 123 ? -11.499 -7.689 0.248 1.00 97.56 123 TYR A O 1
ATOM 964 N N . LEU A 1 124 ? -13.352 -6.815 -0.685 1.00 97.00 124 LEU A N 1
ATOM 965 C CA . LEU A 1 124 ? -14.167 -6.789 0.526 1.00 97.00 124 LEU A CA 1
ATOM 966 C C . LEU A 1 124 ? -15.352 -7.734 0.358 1.00 97.00 124 LEU A C 1
ATOM 968 O O . LEU A 1 124 ? -16.158 -7.558 -0.553 1.00 97.00 124 LEU A O 1
ATOM 972 N N . PHE A 1 125 ? -15.479 -8.701 1.262 1.00 96.69 125 PHE A N 1
ATOM 973 C CA . PHE A 1 125 ? -16.586 -9.653 1.281 1.00 96.69 125 PHE A CA 1
ATOM 974 C C . PHE A 1 125 ? -17.437 -9.474 2.540 1.00 96.69 125 PHE A C 1
ATOM 976 O O . PHE A 1 125 ? -16.899 -9.250 3.623 1.00 96.69 125 PHE A O 1
ATOM 983 N N . SER A 1 126 ? -18.753 -9.632 2.404 1.00 94.12 126 SER A N 1
ATOM 984 C CA . SER A 1 126 ? -19.708 -9.721 3.516 1.00 94.12 126 SER A CA 1
ATOM 985 C C . SER A 1 126 ? -20.729 -10.807 3.204 1.00 94.12 126 SER A C 1
ATOM 987 O O . SER A 1 126 ? -21.222 -10.876 2.082 1.00 94.12 126 SER A O 1
ATOM 989 N N . ASP A 1 127 ? -21.015 -11.677 4.174 1.00 94.75 127 ASP A N 1
ATOM 990 C CA . ASP A 1 127 ? -21.985 -12.778 4.043 1.00 94.75 127 ASP A CA 1
ATOM 991 C C . ASP A 1 127 ? -21.797 -13.629 2.771 1.00 94.75 127 ASP A C 1
ATOM 993 O O . ASP A 1 127 ? -22.743 -13.993 2.076 1.00 94.75 127 ASP A O 1
ATOM 997 N N . GLY A 1 128 ? -20.537 -13.918 2.431 1.00 94.44 128 GLY A N 1
ATOM 998 C CA . GLY A 1 128 ? -20.171 -14.704 1.247 1.00 94.44 128 GLY A CA 1
ATOM 999 C C . GLY A 1 128 ? -20.279 -13.960 -0.090 1.00 94.44 128 GLY A C 1
ATOM 1000 O O . GLY A 1 128 ? -19.956 -14.541 -1.122 1.00 94.44 128 GLY A O 1
ATOM 1001 N N . SER A 1 129 ? -20.681 -12.688 -0.086 1.00 96.31 129 SER A N 1
ATOM 1002 C CA . SER A 1 129 ? -20.831 -11.861 -1.286 1.00 96.31 129 SER A CA 1
ATOM 1003 C C . SER A 1 129 ? -19.705 -10.835 -1.408 1.00 96.31 129 SER A C 1
ATOM 1005 O O . SER A 1 129 ? -19.272 -10.260 -0.408 1.00 96.31 129 SER A O 1
ATOM 1007 N N . LEU A 1 130 ? -19.231 -10.595 -2.635 1.00 96.31 130 LEU A N 1
ATOM 1008 C CA . LEU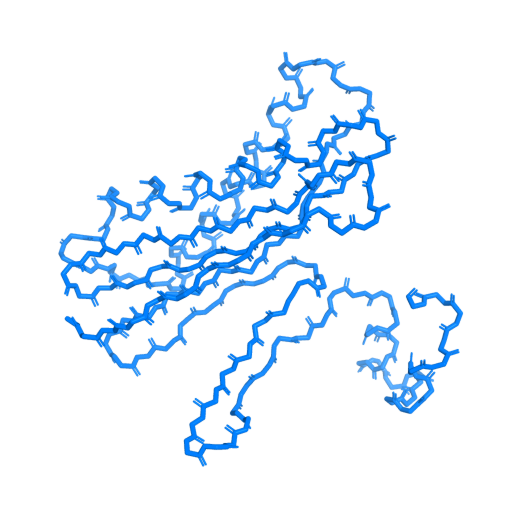 A 1 130 ? -18.275 -9.526 -2.933 1.00 96.31 130 LEU A CA 1
ATOM 1009 C C . LEU A 1 130 ? -18.994 -8.172 -2.873 1.00 96.31 130 LEU A C 1
ATOM 1011 O O . LEU A 1 130 ? -19.932 -7.937 -3.629 1.00 96.31 130 LEU A O 1
ATOM 1015 N N . ILE A 1 131 ? -18.543 -7.293 -1.981 1.00 96.25 131 ILE A N 1
ATOM 1016 C CA . ILE A 1 131 ? -19.112 -5.957 -1.760 1.00 96.25 131 ILE A CA 1
ATOM 1017 C C . ILE A 1 131 ? -18.341 -4.895 -2.537 1.00 96.25 13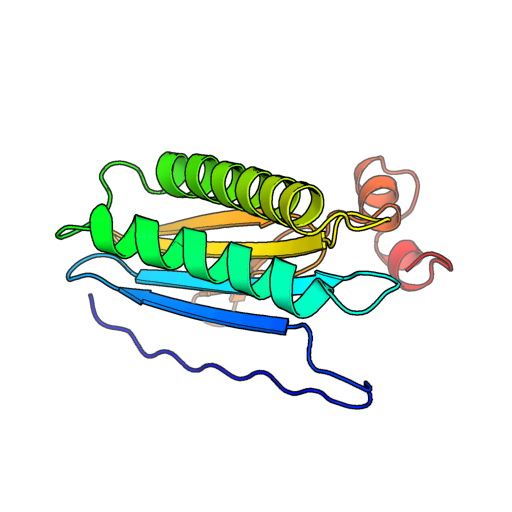1 ILE A C 1
ATOM 1019 O O . ILE A 1 131 ? -18.940 -3.986 -3.102 1.00 96.25 131 ILE A O 1
ATOM 1023 N N . ALA A 1 132 ? -17.012 -4.999 -2.557 1.00 95.56 132 ALA A N 1
ATOM 1024 C CA . ALA A 1 132 ? -16.158 -4.046 -3.251 1.00 95.56 132 ALA A CA 1
ATOM 1025 C C . ALA A 1 132 ? -14.869 -4.705 -3.739 1.00 95.56 132 ALA A C 1
ATOM 1027 O O . ALA A 1 132 ? -14.349 -5.636 -3.114 1.00 95.56 132 ALA A O 1
ATOM 1028 N N . ARG A 1 133 ? -14.340 -4.175 -4.841 1.00 95.06 133 ARG A N 1
ATOM 1029 C CA . ARG A 1 133 ? -13.028 -4.503 -5.394 1.00 95.06 133 ARG A CA 1
ATOM 1030 C C . ARG A 1 133 ? -12.409 -3.233 -5.976 1.00 95.06 133 ARG A C 1
ATOM 1032 O O . ARG A 1 133 ? -13.126 -2.425 -6.557 1.00 95.06 133 ARG A O 1
ATOM 1039 N N . THR A 1 134 ? -11.097 -3.070 -5.843 1.00 93.44 134 THR A N 1
ATOM 1040 C CA . THR A 1 134 ? -10.370 -2.004 -6.546 1.00 93.44 134 THR A CA 1
ATOM 1041 C C . THR A 1 134 ? -10.288 -2.268 -8.051 1.00 93.44 134 THR A C 1
ATOM 1043 O O . THR A 1 134 ? -10.170 -3.413 -8.500 1.00 93.44 134 THR A O 1
ATOM 1046 N N . GLU A 1 135 ? -10.334 -1.190 -8.827 1.00 89.56 135 GLU A N 1
ATOM 1047 C CA . GLU A 1 135 ? -10.058 -1.215 -10.262 1.00 89.56 135 GLU A CA 1
ATOM 1048 C C . GLU A 1 135 ? -8.559 -1.113 -10.517 1.00 89.56 135 GLU A C 1
ATOM 1050 O O . GLU A 1 135 ? -7.872 -0.299 -9.899 1.00 89.56 135 GLU A O 1
ATOM 1055 N N . ASP A 1 136 ? -8.067 -1.908 -11.459 1.00 90.94 136 ASP A N 1
ATOM 1056 C CA . ASP A 1 136 ? -6.661 -1.903 -11.831 1.00 90.94 136 ASP A CA 1
ATOM 1057 C C . ASP A 1 136 ? -6.317 -0.601 -12.569 1.00 90.94 136 ASP A C 1
ATOM 1059 O O . ASP A 1 136 ? -7.047 -0.159 -13.459 1.00 90.94 136 ASP A O 1
ATOM 1063 N N . HIS A 1 137 ? -5.181 0.012 -12.243 1.00 86.31 137 HIS A N 1
ATOM 1064 C CA . HIS A 1 137 ? -4.665 1.174 -12.971 1.00 86.31 137 HIS A CA 1
ATOM 1065 C C . HIS A 1 137 ? -3.806 0.739 -14.169 1.00 86.31 137 HIS A C 1
ATOM 1067 O O . HIS A 1 137 ? -2.629 1.082 -14.256 1.00 86.31 137 HIS A O 1
ATOM 1073 N N . THR A 1 138 ? -4.393 -0.038 -15.084 1.00 82.31 138 THR A N 1
ATOM 1074 C CA . THR A 1 138 ? -3.751 -0.488 -16.333 1.00 82.31 138 THR A CA 1
ATOM 1075 C C . THR A 1 138 ? -4.355 0.209 -17.550 1.00 82.31 138 THR A C 1
ATOM 1077 O O . THR A 1 138 ? -5.499 0.667 -17.514 1.00 82.31 138 THR A O 1
ATOM 1080 N N . ALA A 1 139 ? -3.607 0.261 -18.658 1.00 78.69 139 ALA A N 1
ATOM 1081 C CA . ALA A 1 139 ? -4.101 0.827 -19.916 1.00 78.69 139 ALA A CA 1
ATOM 1082 C C . ALA A 1 139 ? -5.366 0.100 -20.404 1.00 78.69 139 ALA A C 1
ATOM 1084 O O . ALA A 1 139 ? -6.350 0.734 -20.771 1.00 78.69 139 ALA A O 1
ATOM 1085 N N . VAL A 1 140 ? -5.385 -1.232 -20.311 1.00 80.75 140 VAL A N 1
ATOM 1086 C CA . VAL A 1 140 ? -6.554 -2.052 -20.662 1.00 80.75 140 VAL A CA 1
ATOM 1087 C C . VAL A 1 140 ? -7.764 -1.706 -19.790 1.00 80.75 140 VAL A C 1
ATOM 1089 O O . VAL A 1 140 ? -8.860 -1.519 -20.314 1.00 80.75 140 VAL A O 1
ATOM 1092 N N . ALA A 1 141 ? -7.582 -1.561 -18.474 1.00 77.44 141 ALA A N 1
ATOM 1093 C CA . ALA A 1 141 ? -8.667 -1.160 -17.579 1.00 77.44 141 ALA A CA 1
ATOM 1094 C C . ALA A 1 141 ? -9.183 0.257 -17.889 1.00 77.44 141 ALA A C 1
ATOM 1096 O O . ALA A 1 141 ? -10.384 0.511 -17.793 1.00 77.44 141 ALA A O 1
ATOM 1097 N N . GLN A 1 142 ? -8.307 1.167 -18.321 1.00 79.38 142 GLN A N 1
ATOM 1098 C CA . GLN A 1 142 ? -8.713 2.489 -18.793 1.00 79.38 142 GLN A CA 1
ATOM 1099 C C . GLN A 1 142 ? -9.561 2.406 -20.072 1.00 79.38 142 GLN A C 1
ATOM 1101 O O . GLN A 1 142 ? -10.602 3.057 -20.136 1.00 79.38 142 GLN A O 1
ATOM 1106 N N . LEU A 1 143 ? -9.184 1.572 -21.048 1.00 81.69 143 LEU A N 1
ATOM 1107 C CA . LEU A 1 143 ? -9.971 1.372 -22.275 1.00 81.69 143 LEU A CA 1
ATOM 1108 C C . LEU A 1 143 ? -11.379 0.833 -21.978 1.00 81.69 143 LEU A C 1
ATOM 1110 O O . LEU A 1 143 ? -12.344 1.254 -22.617 1.00 81.69 143 LEU A O 1
ATOM 1114 N N . VAL A 1 144 ? -11.511 -0.061 -20.991 1.00 81.69 144 VAL A N 1
ATOM 1115 C CA . VAL A 1 144 ? -12.823 -0.534 -20.513 1.00 81.69 144 VAL A CA 1
ATOM 1116 C C . VAL A 1 144 ? -13.625 0.615 -19.908 1.00 81.69 144 VAL A C 1
ATOM 1118 O O . VAL A 1 144 ? -14.792 0.801 -20.246 1.00 81.69 144 VAL A O 1
ATOM 1121 N N . ARG A 1 145 ? -12.998 1.423 -19.045 1.00 80.75 145 ARG A N 1
ATOM 1122 C CA . ARG A 1 145 ? -13.648 2.566 -18.385 1.00 80.75 145 ARG A CA 1
ATOM 1123 C C . ARG A 1 145 ? -14.147 3.611 -19.384 1.00 80.75 145 ARG A C 1
ATOM 1125 O O . ARG A 1 145 ? -15.206 4.197 -19.185 1.00 80.75 145 ARG A O 1
ATOM 1132 N N . GLU A 1 146 ? -13.389 3.833 -20.452 1.00 86.50 146 GLU A N 1
ATOM 1133 C CA . GLU A 1 146 ? -13.744 4.746 -21.542 1.00 86.50 146 GLU A CA 1
ATOM 1134 C C . GLU A 1 146 ? -14.784 4.145 -22.510 1.00 86.50 146 GLU A C 1
ATOM 1136 O O . GLU A 1 146 ? -15.260 4.838 -23.408 1.00 86.50 146 GLU A O 1
ATOM 1141 N N . GLY A 1 147 ? -15.172 2.876 -22.324 1.00 82.25 147 GLY A N 1
ATOM 1142 C CA . GLY A 1 147 ? -16.137 2.172 -23.170 1.00 82.25 147 GLY A CA 1
ATOM 1143 C C . GLY A 1 147 ? -15.592 1.807 -24.553 1.00 82.25 147 GLY A C 1
ATOM 1144 O O . GLY A 1 147 ? -16.373 1.527 -25.461 1.00 82.25 147 GLY A O 1
ATOM 1145 N N . ILE A 1 148 ? -14.266 1.831 -24.727 1.00 85.62 148 ILE A N 1
ATOM 1146 C CA . ILE A 1 148 ? -13.591 1.514 -25.992 1.00 85.62 148 ILE A CA 1
ATOM 1147 C C . ILE A 1 148 ? -13.585 -0.001 -26.230 1.00 85.62 148 ILE A C 1
ATOM 1149 O O . ILE A 1 148 ? -13.718 -0.442 -27.371 1.00 85.62 148 ILE A O 1
ATOM 1153 N N . ILE A 1 149 ? -13.464 -0.793 -25.161 1.00 84.44 149 ILE A N 1
ATOM 1154 C CA . ILE A 1 149 ? -13.538 -2.261 -25.191 1.00 84.44 149 ILE A CA 1
ATOM 1155 C C . ILE A 1 149 ? -14.461 -2.776 -24.079 1.00 84.44 149 ILE A C 1
ATOM 1157 O O . ILE A 1 149 ? -14.645 -2.106 -23.062 1.00 84.44 149 ILE A O 1
ATOM 1161 N N . SER A 1 150 ? -15.045 -3.963 -24.255 1.00 82.75 150 SER A N 1
ATOM 1162 C CA . SER A 1 150 ? -15.847 -4.603 -23.203 1.00 82.75 150 SER A CA 1
ATOM 1163 C C . SER A 1 150 ? -14.968 -5.278 -22.136 1.00 82.75 150 SER A C 1
ATOM 1165 O O . SER A 1 150 ? -13.787 -5.544 -22.365 1.00 82.75 150 SER A O 1
ATOM 1167 N N . GLU A 1 151 ? -15.536 -5.608 -20.967 1.00 78.19 151 GLU A N 1
ATOM 1168 C CA . GLU A 1 151 ? -14.834 -6.417 -19.950 1.00 78.19 151 GLU A CA 1
ATOM 1169 C C . GLU A 1 151 ? -14.425 -7.803 -20.482 1.00 78.19 151 GLU A C 1
ATOM 1171 O O . GLU A 1 151 ? -13.386 -8.340 -20.093 1.00 78.19 151 GLU A O 1
ATOM 1176 N N . GLU A 1 152 ? -15.221 -8.375 -21.390 1.00 78.94 152 GLU A N 1
ATOM 1177 C CA . GLU A 1 152 ? -14.926 -9.657 -22.035 1.00 78.94 152 GLU A CA 1
ATOM 1178 C C . GLU A 1 152 ? -13.712 -9.542 -22.971 1.00 78.94 152 GLU A C 1
ATOM 1180 O O . GLU A 1 152 ? -12.814 -10.391 -22.949 1.00 78.94 152 GLU A O 1
ATOM 1185 N N . ASP A 1 153 ? -13.632 -8.445 -23.728 1.00 75.06 153 ASP A N 1
ATOM 1186 C CA . ASP A 1 153 ? -12.511 -8.154 -24.627 1.00 75.06 153 ASP A CA 1
ATOM 1187 C C . ASP A 1 153 ? -11.224 -7.844 -23.852 1.00 75.06 153 ASP A C 1
ATOM 1189 O O . ASP A 1 153 ? -10.135 -8.271 -24.244 1.00 75.06 153 ASP A O 1
ATOM 1193 N N . ALA A 1 154 ? -11.336 -7.172 -22.703 1.00 73.75 154 ALA A N 1
ATOM 1194 C CA . ALA A 1 154 ? -10.207 -6.894 -21.817 1.00 73.75 154 ALA A CA 1
ATOM 1195 C C . ALA A 1 154 ? -9.511 -8.173 -21.325 1.00 73.75 154 ALA A C 1
ATOM 1197 O O . ALA A 1 154 ? -8.290 -8.196 -21.157 1.00 73.75 154 ALA A O 1
ATOM 1198 N N . GLY A 1 155 ? -10.264 -9.265 -21.144 1.00 70.19 155 GLY A N 1
ATOM 1199 C CA . GLY A 1 155 ? -9.717 -10.568 -20.762 1.00 70.19 155 GLY A CA 1
ATOM 1200 C C . GLY A 1 155 ? -8.731 -11.154 -21.782 1.00 70.19 155 GLY A C 1
ATOM 1201 O O . GLY A 1 155 ? -7.841 -11.917 -21.388 1.00 70.19 155 GLY A O 1
ATOM 1202 N N . HIS A 1 156 ? -8.864 -10.758 -23.052 1.00 75.88 156 HIS A N 1
ATOM 1203 C CA . HIS A 1 156 ? -8.124 -11.273 -24.207 1.00 75.88 156 HIS A CA 1
ATOM 1204 C C . HIS A 1 156 ? -7.174 -10.239 -24.836 1.00 75.88 156 HIS A C 1
ATOM 1206 O O . HIS A 1 156 ? -6.550 -10.524 -25.861 1.00 75.88 156 HIS A O 1
ATOM 1212 N N . HIS A 1 157 ? -7.060 -9.043 -24.250 1.00 69.81 157 HIS A N 1
ATOM 1213 C CA . HIS A 1 157 ? -6.264 -7.959 -24.817 1.00 69.81 157 HIS A CA 1
ATOM 1214 C C . HIS A 1 157 ? -4.754 -8.286 -24.766 1.00 69.81 157 HIS A C 1
ATOM 1216 O O . HIS A 1 157 ? -4.271 -8.764 -23.742 1.00 69.81 157 HIS A O 1
ATOM 1222 N N . PRO A 1 158 ? -3.976 -8.037 -25.837 1.00 69.62 158 PRO A N 1
ATOM 1223 C CA . PRO A 1 158 ? -2.552 -8.394 -25.896 1.00 69.62 158 PRO A CA 1
ATOM 1224 C C . PRO A 1 158 ? -1.660 -7.601 -24.927 1.00 69.62 158 PRO A C 1
ATOM 1226 O O . PRO A 1 158 ? -0.578 -8.066 -24.588 1.00 69.62 158 PRO A O 1
ATOM 1229 N N . GLU A 1 159 ? -2.112 -6.429 -24.479 1.00 65.75 159 GLU A N 1
ATOM 1230 C CA . GLU A 1 159 ? -1.417 -5.573 -23.497 1.00 65.75 159 GLU A CA 1
ATOM 1231 C C . GLU A 1 159 ? -1.887 -5.799 -22.046 1.00 65.75 159 GLU A C 1
ATOM 1233 O O . GLU A 1 159 ? -1.861 -4.875 -21.232 1.00 65.75 159 GLU A O 1
ATOM 1238 N N . ARG A 1 160 ? -2.396 -6.997 -21.738 1.00 58.53 160 ARG A N 1
ATOM 1239 C CA . ARG A 1 160 ? -2.794 -7.371 -20.375 1.00 58.53 160 ARG A CA 1
ATOM 1240 C C . ARG A 1 160 ? -1.607 -7.657 -19.459 1.00 58.53 160 ARG A C 1
ATOM 1242 O O . ARG A 1 160 ? -0.541 -8.068 -19.968 1.00 58.53 160 ARG A O 1
#

Mean predicted aligned error: 5.06 Å

Radius of gyration: 16.96 Å; Cα contacts (8 Å, |Δi|>4): 283; chains: 1; bounding box: 44×31×46 Å

Secondary structure (DSSP, 8-state):
-----------TTSSS--EEEEEEE-SSEEEEEEEEEE-TTS-HHHHHHHHHHHHHHHHHHH-SSS-S-HHHHHHHHHHHHHHHHHHHHHHTT-SS--EE-EEEEEEETTEEEEEEESS---EEEETTEEEEEPPP-SHHHHHHHTTSS-HHHHTT-TT-

Foldseek 3Di:
DDDDDDDDFDCPPHPDGLKDWDKAAAPFKIKTKIKRKDDPPPCRSVLNVLLVCLLRVLCVVAPVRHHPDPQCSQVVSNVVSVVSQVVVCVVVVHPDRIHMWMWMWMCGPNDIDIDTDAADKDWDDDPNDTDDMDQGPFPLSVCCVVVVDPPVVSVVDPRD

pLDDT: mean 92.4, std 8.83, range [58.53, 98.75]

Solvent-accessible surface area (backbone atoms only — not comparable to full-atom values): 9123 Å² total; per-residue (Å²): 110,88,87,86,88,85,87,86,86,76,46,77,93,52,95,65,61,24,62,35,76,52,70,42,72,43,66,46,27,37,40,39,34,42,1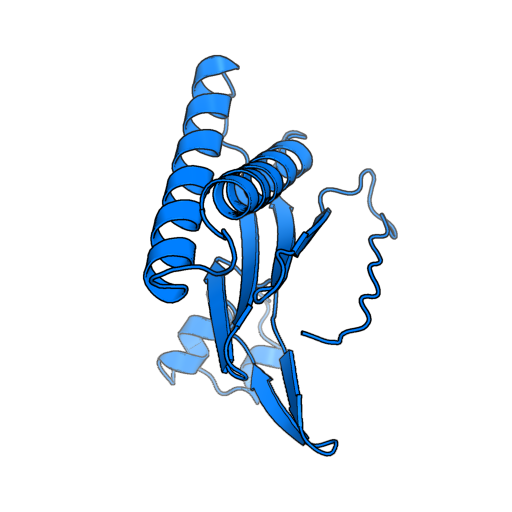5,49,25,40,47,101,82,82,38,7,42,53,24,6,45,47,36,50,48,44,42,45,54,51,44,71,71,55,29,74,52,36,58,95,49,65,65,58,50,45,56,52,36,54,52,50,20,52,49,53,32,51,50,49,23,61,77,65,70,47,95,60,70,38,36,49,25,36,32,38,37,39,41,41,90,96,39,81,42,76,46,74,44,40,67,61,73,56,76,42,71,55,98,93,38,82,75,47,66,60,75,49,67,43,73,54,50,48,36,37,74,72,66,77,41,50,74,74,52,49,77,69,43,90,81,108

Nearest PDB structures (foldseek):
  1txo-assembly1_A  TM=8.691E-01  e=1.077E-08  Mycobacterium tuberculosis
  6ihl-assembly1_A  TM=8.751E-01  e=2.264E-07  Staphylococcus aureus
  6ihw-assembly1_A  TM=8.537E-01  e=1.308E-07  Staphylococcus aureus
  5f1m-assembly1_A  TM=8.656E-01  e=1.478E-07  Staphylococcus aureus
  6ihu-assembly1_A  TM=8.755E-01  e=7.748E-06  Staphylococcus aureus